Protein AF-A0A5T1LK52-F1 (afdb_monomer)

Nearest PDB structures (foldseek):
  3g67-assembly1_B  TM=5.238E-01  e=5.775E+00  Thermotoga maritima
  3g6b-assembly1_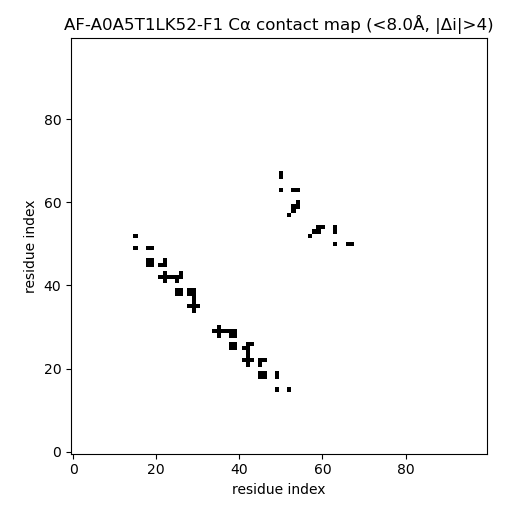B  TM=3.819E-01  e=6.561E+00  Thermotoga maritima

pLDDT: mean 70.33, std 7.58, range [46.28, 81.44]

Mean predicted aligned error: 12.0 Å

Sequence (100 aa):
MQNLHEILLQKKIKEIRFKAIASIVCGFLGIIPYLGFLFALASWILFFILLYDLKIYGGAKNLFKNLFIAAGIGFFGILISTSSLFVILESRTQLQPDLF

Organism: Campylobacter coli (NCBI:t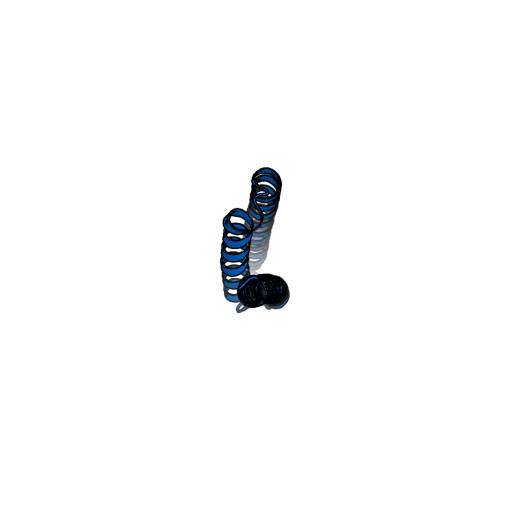xid195)

Solvent-accessible surface area (backbone atoms only — not comparable to full-atom values): 5445 Å² total; per-residue (Å²): 120,68,68,62,56,54,52,53,51,52,51,51,52,52,50,54,51,50,45,50,52,51,18,52,52,27,44,63,53,24,71,42,82,86,58,5,62,61,29,36,52,51,15,50,54,41,45,53,52,48,48,50,50,41,46,73,76,59,70,40,60,69,60,42,52,53,51,53,49,53,51,51,53,52,49,53,51,50,52,52,52,53,51,51,50,48,53,52,50,52,57,56,60,68,72,62,80,86,87,126

Radius of gyration: 20.01 Å; Cα contacts (8 Å, |Δi|>4): 45; chains: 1; bounding box: 52×16×64 Å

Secondary structure (DSSP, 8-state):
-HHHHHHHHHHHHHHHHHHHHHHHHHHHHTTSTTTHHHHHHHHHHHHHHHHHHHHHHS--HHHHHHHHHHHHHHHHHHHHHHHHHHHHHHHHHHT-----

Structure (mmCIF, N/CA/C/O backbone):
data_AF-A0A5T1LK52-F1
#
_entry.id   AF-A0A5T1LK52-F1
#
loop_
_atom_site.group_PDB
_atom_site.id
_atom_site.type_symbol
_atom_site.label_atom_id
_atom_site.label_alt_id
_atom_site.label_comp_id
_atom_site.label_asym_id
_atom_site.label_entity_id
_atom_site.label_seq_id
_atom_site.pdbx_PDB_ins_code
_atom_site.Cartn_x
_atom_site.Cartn_y
_atom_site.Cartn_z
_atom_site.occupancy
_atom_site.B_iso_or_equiv
_atom_site.auth_seq_id
_atom_site.auth_comp_id
_atom_site.auth_asym_id
_atom_site.auth_atom_id
_atom_site.pdbx_PDB_model_num
ATOM 1 N N . MET A 1 1 ? -18.528 -0.576 33.324 1.00 50.69 1 MET A N 1
ATOM 2 C CA . MET A 1 1 ? -18.030 -1.360 32.167 1.00 50.69 1 MET A CA 1
ATOM 3 C C . MET A 1 1 ? -17.600 -0.516 30.952 1.00 50.69 1 MET A C 1
ATOM 5 O O . MET A 1 1 ? -16.941 -1.071 30.086 1.00 50.69 1 MET A O 1
ATOM 9 N N . GLN A 1 2 ? -17.880 0.799 30.878 1.00 53.88 2 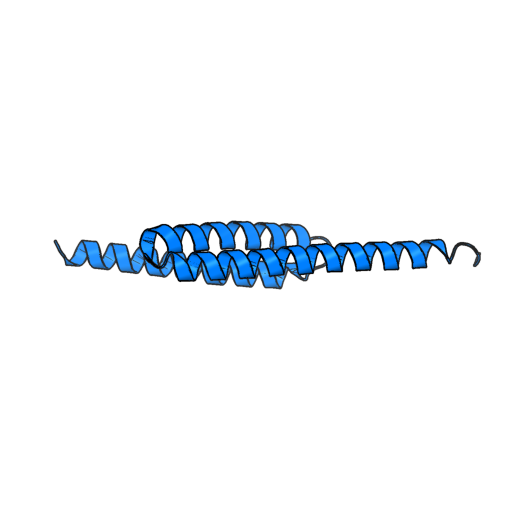GLN A N 1
ATOM 10 C CA . GLN A 1 2 ? -17.448 1.669 29.756 1.00 53.88 2 GLN A CA 1
ATOM 11 C C . GLN A 1 2 ? -15.922 1.755 29.561 1.00 53.88 2 GLN A C 1
ATOM 13 O O . GLN A 1 2 ? -15.448 1.724 28.430 1.00 53.88 2 GLN A O 1
ATOM 18 N N . ASN A 1 3 ? -15.156 1.771 30.655 1.00 61.34 3 ASN A N 1
ATOM 19 C CA . ASN A 1 3 ? -13.704 1.981 30.616 1.00 61.34 3 ASN A CA 1
ATOM 20 C C . ASN A 1 3 ? -12.955 0.855 29.861 1.00 61.34 3 ASN A C 1
ATOM 22 O O . ASN A 1 3 ? -12.040 1.107 29.087 1.00 61.34 3 ASN A O 1
ATOM 26 N N . LEU A 1 4 ? -13.399 -0.403 29.990 1.00 62.44 4 LEU A N 1
ATOM 27 C CA . LEU A 1 4 ? -12.773 -1.540 29.297 1.00 62.44 4 LEU A CA 1
ATOM 28 C C . LEU A 1 4 ? -13.018 -1.510 27.776 1.00 62.44 4 LEU A C 1
ATOM 30 O O . LEU A 1 4 ? -12.136 -1.874 26.997 1.00 62.44 4 LEU A O 1
ATOM 34 N N . HIS A 1 5 ? -14.201 -1.052 27.355 1.00 65.69 5 HIS A N 1
ATOM 35 C CA . HIS A 1 5 ? -14.556 -0.922 25.943 1.00 65.69 5 HIS A CA 1
ATOM 36 C C . HIS A 1 5 ? -13.737 0.186 25.266 1.00 65.69 5 HIS A C 1
ATOM 38 O O . HIS A 1 5 ? -13.208 -0.027 24.178 1.00 65.69 5 HIS A O 1
ATOM 44 N N . GLU A 1 6 ? -13.555 1.334 25.925 1.00 65.75 6 GLU A N 1
ATOM 45 C CA . GLU A 1 6 ? -12.701 2.419 25.422 1.00 65.75 6 GLU A CA 1
ATOM 46 C C . GLU A 1 6 ? -11.225 2.012 25.332 1.00 65.75 6 GLU A C 1
ATOM 48 O O . GLU A 1 6 ? -10.573 2.300 24.326 1.00 65.75 6 GLU A O 1
ATOM 53 N N . ILE A 1 7 ? -10.706 1.269 26.318 1.00 68.81 7 ILE A N 1
ATOM 54 C CA . ILE A 1 7 ? -9.330 0.745 26.295 1.00 68.81 7 ILE A CA 1
ATOM 55 C C . ILE A 1 7 ? -9.132 -0.240 25.131 1.00 68.81 7 ILE A C 1
ATOM 57 O O . ILE A 1 7 ? -8.112 -0.185 24.439 1.00 68.81 7 ILE A O 1
ATOM 61 N N . LEU A 1 8 ? -10.104 -1.120 24.867 1.00 67.38 8 LEU A N 1
ATOM 62 C CA . LEU A 1 8 ? -10.065 -2.044 23.725 1.00 67.38 8 LEU A CA 1
ATOM 63 C C . LEU A 1 8 ? -10.110 -1.311 22.378 1.00 67.38 8 LEU A C 1
ATOM 65 O O . LEU A 1 8 ? -9.386 -1.683 21.451 1.00 67.38 8 LEU A O 1
ATOM 69 N N . LEU A 1 9 ? -10.917 -0.254 22.277 1.00 69.44 9 LEU A N 1
ATOM 70 C CA . LEU A 1 9 ? -11.034 0.573 21.075 1.00 69.44 9 LEU A CA 1
ATOM 71 C C . LEU A 1 9 ? -9.726 1.330 20.797 1.00 69.44 9 LEU A C 1
ATOM 73 O O . LEU A 1 9 ? -9.203 1.277 19.685 1.00 69.44 9 LEU A O 1
ATOM 77 N N . GLN A 1 10 ? -9.134 1.940 21.827 1.00 69.62 10 GLN A N 1
ATOM 78 C CA . GLN A 1 10 ? -7.817 2.587 21.764 1.00 69.62 10 GLN A CA 1
ATOM 79 C C . GLN A 1 10 ? -6.710 1.604 21.358 1.00 69.62 10 GLN A C 1
ATOM 81 O O . GLN A 1 10 ? -5.847 1.938 20.542 1.00 69.62 10 GLN A O 1
ATOM 86 N N . LYS A 1 11 ? -6.748 0.370 21.878 1.00 75.12 11 LYS A N 1
ATOM 87 C CA . LYS A 1 11 ? -5.785 -0.684 21.530 1.00 75.12 11 LYS A CA 1
ATOM 88 C C . LYS A 1 11 ? -5.889 -1.082 20.053 1.00 75.12 11 LYS A C 1
ATOM 90 O O . LYS A 1 11 ? -4.860 -1.127 19.382 1.00 75.12 11 LYS A O 1
ATOM 95 N N . LYS A 1 12 ? -7.107 -1.264 19.522 1.00 69.81 12 LYS A N 1
ATOM 96 C CA . LYS A 1 12 ? -7.328 -1.515 18.083 1.00 69.81 12 LYS A CA 1
ATOM 97 C C . LYS A 1 12 ? -6.880 -0.350 17.209 1.00 69.81 12 LYS A C 1
ATOM 99 O O . LYS A 1 12 ? -6.230 -0.571 16.195 1.00 69.81 12 LYS A O 1
ATOM 104 N N . ILE A 1 13 ? -7.166 0.890 17.605 1.00 71.06 13 ILE A N 1
ATOM 105 C CA . ILE A 1 13 ? -6.726 2.078 16.856 1.00 71.06 13 ILE A CA 1
ATOM 106 C C . ILE A 1 13 ? -5.194 2.152 16.802 1.00 71.06 13 ILE A C 1
ATOM 108 O O . ILE A 1 13 ? -4.629 2.439 15.745 1.00 71.06 13 ILE A O 1
ATOM 112 N N . LYS A 1 14 ? -4.501 1.857 17.912 1.00 76.56 14 LYS A N 1
ATOM 113 C CA . LYS A 1 14 ? -3.032 1.761 17.934 1.00 76.56 14 LYS A CA 1
ATOM 114 C C . LYS A 1 14 ? -2.512 0.678 16.991 1.00 76.56 14 LYS A C 1
ATOM 116 O O . LYS A 1 14 ? -1.539 0.920 16.285 1.00 76.56 14 LYS A O 1
ATOM 121 N N . GLU A 1 15 ? -3.167 -0.477 16.951 1.00 76.38 15 GLU A N 1
ATOM 122 C CA . GLU A 1 15 ? -2.793 -1.587 16.072 1.00 76.38 15 GLU A CA 1
ATOM 123 C C . GLU A 1 15 ? -2.976 -1.231 14.587 1.00 76.38 15 GLU A C 1
ATOM 125 O O . GLU A 1 15 ? -2.074 -1.457 13.783 1.00 76.38 15 GLU A O 1
ATOM 130 N N . ILE A 1 16 ? -4.088 -0.577 14.232 1.00 72.56 16 ILE A N 1
ATOM 131 C CA . ILE A 1 16 ? -4.345 -0.074 12.873 1.00 72.56 16 ILE A CA 1
ATOM 132 C C . ILE A 1 16 ? -3.277 0.953 12.474 1.00 72.56 16 ILE A C 1
ATOM 134 O O . ILE A 1 16 ? -2.722 0.875 11.379 1.00 72.56 16 ILE 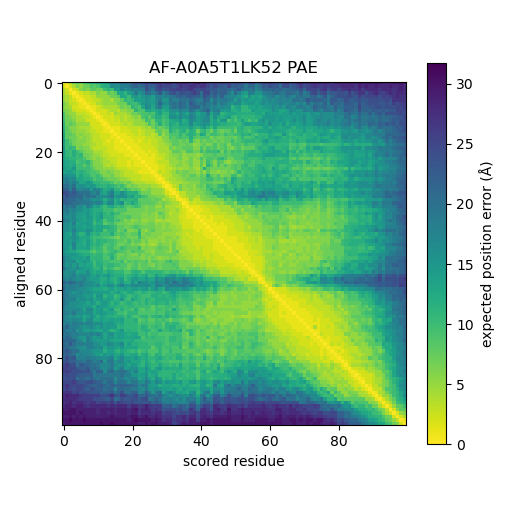A O 1
ATOM 138 N N . ARG A 1 17 ? -2.926 1.889 13.367 1.00 74.44 17 ARG A N 1
ATOM 139 C CA . ARG A 1 17 ? -1.850 2.865 13.113 1.00 74.44 17 ARG A CA 1
ATOM 140 C C . ARG A 1 17 ? -0.492 2.190 12.932 1.00 74.44 17 ARG A C 1
ATOM 142 O O . ARG A 1 17 ? 0.257 2.580 12.043 1.00 74.44 17 ARG A O 1
ATOM 149 N N . PHE A 1 18 ? -0.184 1.171 13.731 1.00 77.00 18 PHE A N 1
ATOM 150 C CA . PHE A 1 18 ? 1.059 0.416 13.596 1.00 77.00 18 PHE A CA 1
ATOM 151 C C . PHE A 1 18 ? 1.123 -0.332 12.258 1.00 77.00 18 PHE A C 1
ATOM 153 O O . PHE A 1 18 ? 2.126 -0.226 11.557 1.00 77.00 18 PHE A O 1
ATOM 160 N N . LYS A 1 19 ? 0.035 -1.000 11.848 1.00 73.25 19 LYS A N 1
ATOM 161 C CA . LYS A 1 19 ? -0.067 -1.634 10.522 1.00 73.25 19 LYS A CA 1
ATOM 162 C C . LYS A 1 19 ? 0.104 -0.614 9.388 1.00 73.25 19 LYS A C 1
ATOM 164 O O . LYS A 1 19 ? 0.729 -0.943 8.384 1.00 73.25 19 LYS A O 1
ATOM 169 N N . ALA A 1 20 ? -0.388 0.621 9.551 1.00 73.62 20 ALA A N 1
ATOM 170 C CA . ALA A 1 20 ? -0.245 1.678 8.540 1.00 73.62 20 ALA A CA 1
ATOM 171 C C . ALA A 1 20 ? 1.212 2.076 8.362 1.00 73.62 20 ALA A C 1
ATOM 173 O O . ALA A 1 20 ? 1.721 2.109 7.244 1.00 73.62 20 ALA A O 1
ATOM 174 N N . ILE A 1 21 ? 1.889 2.337 9.478 1.00 77.31 21 ILE A N 1
ATOM 175 C CA . ILE A 1 21 ? 3.298 2.715 9.481 1.00 77.31 21 ILE A CA 1
ATOM 176 C C . ILE A 1 21 ? 4.141 1.561 8.925 1.00 77.31 21 ILE A C 1
ATOM 178 O O . ILE A 1 21 ? 4.973 1.789 8.056 1.00 77.31 21 ILE A O 1
ATOM 182 N N . ALA A 1 22 ? 3.878 0.318 9.339 1.00 75.50 22 ALA A N 1
ATOM 183 C CA . ALA A 1 22 ? 4.580 -0.860 8.832 1.00 75.50 22 ALA A CA 1
ATOM 184 C C . ALA A 1 22 ? 4.375 -1.075 7.319 1.00 75.50 22 ALA A C 1
ATOM 186 O O . ALA A 1 22 ? 5.337 -1.382 6.616 1.00 75.50 22 ALA A O 1
ATOM 187 N N . SER A 1 23 ? 3.157 -0.864 6.803 1.00 74.25 23 SER A N 1
ATOM 188 C CA . SER A 1 23 ? 2.857 -0.923 5.364 1.00 74.25 23 SER A CA 1
ATOM 189 C C . SER A 1 23 ? 3.661 0.119 4.582 1.00 74.25 23 SER A C 1
ATOM 191 O O . SER A 1 23 ? 4.317 -0.230 3.601 1.00 74.25 23 SER A O 1
ATOM 193 N N . ILE A 1 24 ? 3.684 1.371 5.052 1.00 75.88 24 ILE A N 1
ATOM 194 C CA . ILE A 1 24 ? 4.447 2.461 4.426 1.00 75.88 24 ILE A CA 1
ATOM 195 C C . ILE A 1 24 ? 5.948 2.162 4.456 1.00 75.88 24 ILE A C 1
ATOM 197 O O . ILE A 1 24 ? 6.615 2.281 3.432 1.00 75.88 24 ILE A O 1
ATOM 201 N N . VAL A 1 25 ? 6.478 1.728 5.603 1.00 78.19 25 VAL A N 1
ATOM 202 C CA . VAL A 1 25 ? 7.901 1.399 5.760 1.00 78.19 25 VAL A CA 1
ATOM 203 C C . VAL A 1 25 ? 8.297 0.238 4.842 1.00 78.19 25 VAL A C 1
ATOM 205 O O . VAL A 1 25 ? 9.294 0.351 4.136 1.00 78.19 25 VAL A O 1
ATOM 208 N N . CYS A 1 26 ? 7.493 -0.830 4.755 1.00 74.88 26 CYS A N 1
ATOM 209 C CA . CYS A 1 26 ? 7.723 -1.899 3.772 1.00 74.88 26 CYS A CA 1
ATOM 210 C C . CYS A 1 26 ? 7.660 -1.386 2.328 1.00 74.88 26 CYS A C 1
ATOM 212 O O . CYS A 1 26 ? 8.443 -1.831 1.498 1.00 74.88 26 CYS A O 1
ATOM 214 N N . GLY A 1 27 ? 6.775 -0.432 2.026 1.00 68.50 27 GLY A N 1
ATOM 215 C CA . GLY A 1 27 ? 6.700 0.196 0.706 1.00 68.50 27 GLY A CA 1
ATOM 216 C C . GLY A 1 27 ? 7.994 0.928 0.339 1.00 68.50 27 GLY A C 1
ATOM 217 O O . GLY A 1 27 ? 8.505 0.752 -0.762 1.00 68.50 27 GLY A O 1
ATOM 218 N N . PHE A 1 28 ? 8.575 1.675 1.284 1.00 72.62 28 PHE A N 1
ATOM 219 C CA . PHE A 1 28 ? 9.871 2.341 1.100 1.00 72.62 28 PHE A CA 1
ATOM 220 C C . PHE A 1 28 ? 11.035 1.353 0.956 1.00 72.62 28 PHE A C 1
ATOM 222 O O . PHE A 1 28 ? 11.897 1.549 0.101 1.00 72.62 28 PHE A O 1
ATOM 229 N N . LEU A 1 29 ? 11.053 0.265 1.734 1.00 71.06 29 LEU A N 1
ATOM 230 C CA . LEU A 1 29 ? 12.044 -0.808 1.561 1.00 71.06 29 LEU A CA 1
ATOM 231 C C . LEU A 1 29 ? 11.871 -1.567 0.231 1.00 71.06 29 LEU A C 1
ATOM 233 O O . LEU A 1 29 ? 12.814 -2.200 -0.241 1.00 71.06 29 LEU A O 1
ATOM 237 N N . GLY A 1 30 ? 10.705 -1.449 -0.411 1.00 62.06 30 GLY A N 1
ATOM 238 C CA . GLY A 1 30 ? 10.416 -1.962 -1.751 1.00 62.06 30 GLY A CA 1
ATOM 239 C C . GLY A 1 30 ? 11.274 -1.363 -2.874 1.00 62.06 30 GLY A C 1
ATOM 240 O O . GLY A 1 30 ? 11.306 -1.910 -3.971 1.00 62.06 30 GLY A O 1
ATOM 241 N N . ILE A 1 31 ? 11.993 -0.266 -2.613 1.00 68.12 31 ILE A N 1
ATOM 242 C CA . ILE A 1 31 ? 12.884 0.400 -3.581 1.00 68.12 31 ILE A CA 1
ATOM 243 C C . ILE A 1 31 ? 14.204 -0.374 -3.767 1.00 68.12 31 ILE A C 1
ATOM 245 O O . ILE A 1 31 ? 14.914 -0.176 -4.752 1.00 68.12 31 ILE A O 1
ATOM 249 N N . ILE A 1 32 ? 14.541 -1.279 -2.841 1.00 71.88 32 ILE A N 1
ATOM 250 C CA . ILE A 1 32 ? 15.781 -2.058 -2.901 1.00 71.88 32 ILE A CA 1
ATOM 251 C C . ILE A 1 32 ? 15.716 -3.044 -4.084 1.00 71.88 32 ILE A C 1
ATOM 253 O O . ILE A 1 32 ? 14.779 -3.837 -4.162 1.00 71.88 32 ILE A O 1
ATOM 257 N N . PRO A 1 33 ? 16.701 -3.070 -4.997 1.00 58.59 33 PRO A N 1
ATOM 258 C CA . PRO A 1 33 ? 16.705 -4.019 -6.109 1.00 58.59 33 PRO A CA 1
ATOM 259 C C . PRO A 1 33 ? 16.753 -5.479 -5.610 1.00 58.59 33 PRO A C 1
ATOM 261 O O . PRO A 1 33 ? 17.397 -5.783 -4.608 1.00 58.59 33 PRO A O 1
ATOM 264 N N . TYR A 1 34 ? 16.055 -6.384 -6.309 1.00 64.81 34 TYR A N 1
ATOM 265 C CA . TYR A 1 34 ? 15.857 -7.817 -5.999 1.00 64.81 34 TYR A CA 1
ATOM 266 C C . TYR A 1 34 ? 15.046 -8.148 -4.733 1.00 64.81 34 TYR A C 1
ATOM 268 O O . TYR A 1 34 ? 14.110 -8.941 -4.810 1.00 64.81 34 TYR A O 1
ATOM 276 N N . LEU A 1 35 ? 15.337 -7.535 -3.581 1.00 66.38 35 LEU A N 1
ATOM 277 C CA . LEU A 1 35 ? 14.552 -7.741 -2.348 1.00 66.38 35 LEU A CA 1
ATOM 278 C C . LEU A 1 35 ? 13.248 -6.934 -2.335 1.00 66.38 35 LEU A C 1
ATOM 280 O O . LEU A 1 35 ? 12.280 -7.312 -1.673 1.00 66.38 35 LEU A O 1
ATOM 284 N N . GLY A 1 36 ? 13.207 -5.833 -3.078 1.00 67.06 36 GLY A N 1
ATOM 285 C CA . GLY A 1 36 ? 12.111 -4.877 -3.067 1.00 67.06 36 GLY A CA 1
ATOM 286 C C . GLY A 1 36 ? 10.786 -5.446 -3.551 1.00 67.06 36 GLY A C 1
ATOM 287 O O . GLY A 1 36 ? 9.739 -5.045 -3.056 1.00 67.06 36 GLY A O 1
ATOM 288 N N . PHE A 1 37 ? 10.808 -6.454 -4.427 1.00 69.44 37 PHE A N 1
ATOM 289 C CA . PHE A 1 37 ? 9.587 -7.124 -4.877 1.00 69.44 37 PHE A CA 1
ATOM 290 C C . PHE A 1 37 ? 8.850 -7.817 -3.720 1.00 69.44 37 PHE A C 1
ATOM 292 O O . PHE A 1 37 ? 7.636 -7.670 -3.582 1.00 69.44 37 PHE A O 1
ATOM 299 N N . LEU A 1 38 ? 9.585 -8.508 -2.840 1.00 75.00 38 LEU A N 1
ATOM 300 C CA . LEU A 1 38 ? 9.025 -9.163 -1.652 1.00 75.00 38 LEU A CA 1
ATOM 301 C C . LEU A 1 38 ? 8.458 -8.135 -0.664 1.00 75.00 38 LEU A C 1
ATOM 303 O O . LEU A 1 38 ? 7.353 -8.314 -0.152 1.00 75.00 38 LEU A O 1
ATOM 307 N N . PHE A 1 39 ? 9.181 -7.037 -0.431 1.00 72.75 39 PHE A N 1
ATOM 308 C CA . PHE A 1 39 ? 8.734 -5.954 0.450 1.00 72.75 39 PHE A CA 1
ATOM 309 C C . PHE A 1 39 ? 7.540 -5.177 -0.116 1.00 72.75 39 PHE A C 1
ATOM 311 O O . PHE A 1 39 ? 6.638 -4.812 0.639 1.00 72.75 39 PHE A O 1
ATOM 318 N N . ALA A 1 40 ? 7.479 -4.987 -1.434 1.00 71.06 40 ALA A N 1
ATOM 319 C CA . ALA A 1 40 ? 6.340 -4.387 -2.116 1.00 71.06 40 ALA A CA 1
ATOM 320 C C . ALA A 1 40 ? 5.091 -5.269 -1.982 1.00 71.06 40 ALA A C 1
ATOM 322 O O . ALA A 1 40 ? 4.032 -4.769 -1.605 1.00 71.06 40 ALA A O 1
ATOM 323 N N . LEU A 1 41 ? 5.224 -6.585 -2.189 1.00 74.62 41 LEU A N 1
ATOM 324 C CA . LEU A 1 41 ? 4.153 -7.561 -1.960 1.00 74.62 41 LEU A CA 1
ATOM 325 C C . LEU A 1 41 ? 3.681 -7.566 -0.501 1.00 74.62 41 LEU A C 1
ATOM 327 O O . LEU A 1 41 ? 2.479 -7.515 -0.240 1.00 74.62 41 LEU A O 1
ATOM 331 N N . ALA A 1 42 ? 4.610 -7.577 0.456 1.00 78.50 42 ALA A N 1
ATOM 332 C CA . ALA A 1 42 ? 4.283 -7.529 1.879 1.00 78.50 42 ALA A CA 1
ATOM 333 C C . ALA A 1 42 ? 3.575 -6.219 2.272 1.00 78.50 42 ALA A C 1
ATOM 335 O O . ALA A 1 42 ? 2.564 -6.251 2.975 1.00 78.50 42 ALA A O 1
ATOM 336 N N . SER A 1 43 ? 4.059 -5.072 1.779 1.00 77.12 43 SER A N 1
ATOM 337 C CA . SER A 1 43 ? 3.432 -3.755 1.963 1.00 77.12 43 SER A CA 1
ATOM 338 C C . SER A 1 43 ? 1.992 -3.749 1.455 1.00 77.12 43 SER A C 1
ATOM 340 O O . SER A 1 43 ? 1.093 -3.281 2.157 1.00 77.12 43 SER A O 1
ATOM 342 N N . TRP A 1 44 ? 1.776 -4.347 0.284 1.00 74.31 44 TRP A N 1
ATOM 343 C CA . TRP A 1 44 ? 0.481 -4.511 -0.364 1.00 74.31 44 TRP A CA 1
ATOM 344 C C . TRP A 1 44 ? -0.498 -5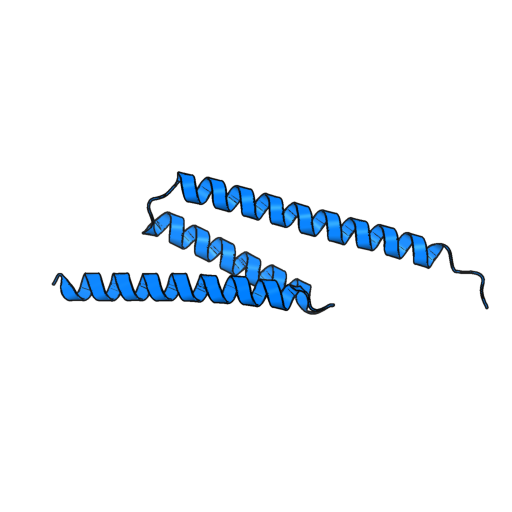.359 0.446 1.00 74.31 44 TRP A C 1
ATOM 346 O O . TRP A 1 44 ? -1.637 -4.948 0.678 1.00 74.31 44 TRP A O 1
ATOM 356 N N . ILE A 1 45 ? -0.050 -6.517 0.931 1.00 79.44 45 ILE A N 1
ATOM 357 C CA . ILE A 1 45 ? -0.853 -7.391 1.795 1.00 79.44 45 ILE A CA 1
ATOM 358 C C . ILE A 1 45 ? -1.247 -6.647 3.078 1.00 79.44 45 ILE A C 1
ATOM 360 O O . ILE A 1 45 ? -2.423 -6.638 3.450 1.00 79.44 45 ILE A O 1
ATOM 364 N N . LEU A 1 46 ? -0.294 -5.962 3.724 1.00 77.12 46 LEU A N 1
ATOM 365 C CA . LEU A 1 46 ? -0.575 -5.141 4.904 1.00 77.12 46 LEU A CA 1
ATOM 366 C C . LEU A 1 46 ? -1.570 -4.016 4.597 1.00 77.12 46 LEU A C 1
ATOM 368 O O . LEU A 1 46 ? -2.440 -3.736 5.420 1.00 77.12 46 LEU A O 1
ATOM 372 N N . PHE A 1 47 ? -1.472 -3.395 3.421 1.00 76.06 47 PHE A N 1
ATOM 373 C CA . PHE A 1 47 ? -2.363 -2.317 3.005 1.00 76.06 47 PHE A CA 1
ATOM 374 C C . PHE A 1 47 ? -3.808 -2.806 2.831 1.00 76.06 47 PHE A C 1
ATOM 376 O O . PHE A 1 47 ? -4.739 -2.170 3.328 1.00 76.06 47 PHE A O 1
ATOM 383 N N . PHE A 1 48 ? -4.018 -3.973 2.213 1.00 75.62 48 PHE A N 1
ATOM 384 C CA . PHE A 1 48 ? -5.353 -4.574 2.103 1.00 75.62 48 PHE A CA 1
ATOM 385 C C . PHE A 1 48 ? -5.942 -4.964 3.457 1.00 75.62 48 PHE A C 1
ATOM 387 O O . PHE A 1 48 ? -7.125 -4.712 3.695 1.00 75.62 48 PHE A O 1
ATOM 394 N N . ILE A 1 49 ? -5.132 -5.534 4.355 1.00 80.19 49 ILE A N 1
ATOM 395 C CA . ILE A 1 49 ? -5.560 -5.842 5.728 1.00 80.19 49 ILE A CA 1
ATOM 396 C C . ILE A 1 49 ? -6.012 -4.561 6.429 1.00 80.19 49 ILE A C 1
ATOM 398 O O . ILE A 1 49 ? -7.055 -4.541 7.082 1.00 80.19 49 ILE A O 1
ATOM 402 N N . LEU A 1 50 ? -5.261 -3.475 6.256 1.00 77.12 50 LEU A N 1
ATOM 403 C CA . LEU A 1 50 ? -5.576 -2.194 6.865 1.00 77.12 50 LEU A CA 1
ATOM 404 C C . LEU A 1 50 ? -6.866 -1.590 6.325 1.00 77.12 50 LEU A C 1
ATOM 406 O O . LEU A 1 50 ? -7.689 -1.107 7.098 1.00 77.12 50 LEU A O 1
ATOM 410 N N . LEU A 1 51 ? -7.070 -1.658 5.011 1.00 76.38 51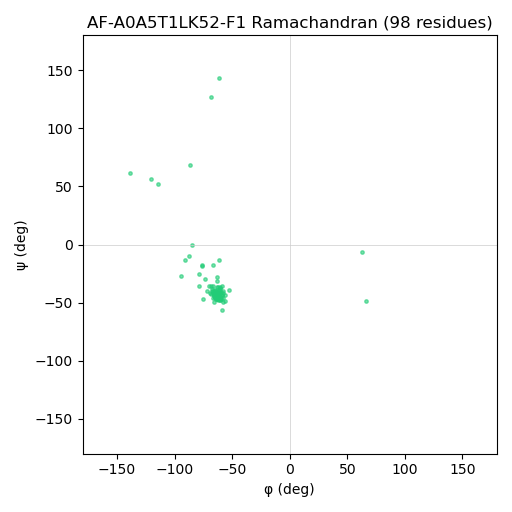 LEU A N 1
ATOM 411 C CA . LEU A 1 51 ? -8.320 -1.246 4.385 1.00 76.38 51 LEU A CA 1
ATOM 412 C C . LEU A 1 51 ? -9.502 -2.087 4.879 1.00 76.38 51 LEU A C 1
ATOM 414 O O . LEU A 1 51 ? -10.583 -1.545 5.111 1.00 76.38 51 LEU A O 1
ATOM 418 N N . TYR A 1 52 ? -9.313 -3.393 5.067 1.00 74.38 52 TYR A N 1
ATOM 419 C CA . TYR A 1 52 ? -10.344 -4.280 5.598 1.00 74.38 52 TYR A CA 1
ATOM 420 C C . TYR A 1 52 ? -10.711 -3.936 7.050 1.00 74.38 52 TYR A C 1
ATOM 422 O O . TYR A 1 52 ? -11.898 -3.799 7.358 1.00 74.38 52 TYR A O 1
ATOM 430 N N . ASP A 1 53 ? -9.716 -3.693 7.912 1.00 70.94 53 ASP A N 1
ATOM 431 C CA . ASP A 1 53 ? -9.935 -3.177 9.271 1.00 70.94 53 ASP A CA 1
ATOM 432 C C . ASP A 1 53 ? -10.672 -1.826 9.224 1.00 70.94 53 ASP A C 1
ATOM 434 O O . ASP A 1 53 ? -11.653 -1.623 9.941 1.00 70.94 53 ASP A O 1
ATOM 438 N N . LEU A 1 54 ? -10.286 -0.915 8.325 1.00 73.19 54 LEU A N 1
ATOM 439 C CA . LEU A 1 54 ? -10.950 0.383 8.166 1.00 73.19 54 LEU A CA 1
ATOM 440 C C . LEU A 1 54 ? -12.420 0.243 7.733 1.00 73.19 54 LEU A C 1
ATOM 442 O O . LEU A 1 54 ? -13.276 1.004 8.183 1.00 73.19 54 LEU A O 1
ATOM 446 N N . LYS A 1 55 ? -12.734 -0.740 6.881 1.00 71.50 55 LYS A N 1
ATOM 447 C CA . LYS A 1 55 ? -14.104 -1.038 6.439 1.00 71.50 55 LYS A CA 1
ATOM 448 C C . LYS A 1 55 ? -14.973 -1.562 7.582 1.00 71.50 55 LYS A C 1
ATOM 450 O O . LYS A 1 55 ? -16.138 -1.179 7.663 1.00 71.50 55 LYS A O 1
ATOM 455 N N . ILE A 1 56 ? -14.427 -2.435 8.430 1.00 72.94 56 ILE A N 1
ATOM 456 C CA . ILE A 1 56 ? -15.154 -3.033 9.559 1.00 72.94 56 ILE A CA 1
ATOM 457 C C . ILE A 1 56 ? -15.320 -2.032 10.706 1.00 72.94 56 ILE A C 1
ATOM 459 O O . ILE A 1 56 ? -16.424 -1.888 11.224 1.00 72.94 56 ILE A O 1
ATOM 463 N N . TYR A 1 57 ? -14.251 -1.333 11.096 1.00 66.06 57 TYR A N 1
ATOM 464 C CA . TYR A 1 57 ? -14.244 -0.482 12.293 1.00 66.06 57 TYR A CA 1
ATOM 465 C C . TYR A 1 57 ? -14.559 0.989 12.016 1.00 66.06 57 TYR A C 1
ATOM 467 O O . TYR A 1 57 ? -15.050 1.680 12.901 1.00 66.06 57 TYR A O 1
ATOM 475 N N . GLY A 1 58 ? -14.279 1.487 10.810 1.00 65.12 58 GLY A N 1
ATOM 476 C CA . GLY A 1 58 ? -14.424 2.905 10.480 1.00 65.12 58 GLY A CA 1
ATOM 477 C C . GLY A 1 58 ? -15.790 3.297 9.919 1.00 65.12 58 GLY A C 1
ATOM 478 O O . GLY A 1 58 ? -16.061 4.487 9.795 1.00 65.12 58 GLY A O 1
ATOM 479 N N . GLY A 1 59 ? -16.637 2.342 9.510 1.00 64.50 59 GLY A N 1
ATOM 480 C CA . GLY A 1 59 ? -17.965 2.607 8.924 1.00 64.50 59 GLY A CA 1
ATOM 481 C C . GLY A 1 59 ? -17.963 3.391 7.594 1.00 64.50 59 GLY A C 1
ATOM 482 O O . GLY A 1 59 ? -18.997 3.522 6.939 1.00 64.50 59 GLY A O 1
ATOM 483 N N . ALA A 1 60 ? -16.805 3.876 7.144 1.00 67.75 60 ALA A N 1
ATOM 484 C CA . ALA A 1 60 ? -16.641 4.770 6.007 1.00 67.75 60 ALA A CA 1
ATOM 485 C C . ALA A 1 60 ? -16.527 3.996 4.681 1.00 67.75 60 ALA A C 1
ATOM 487 O O . ALA A 1 60 ? -15.478 3.978 4.033 1.00 67.75 60 ALA A O 1
ATOM 488 N N . LYS A 1 61 ? -17.628 3.361 4.251 1.00 69.69 61 LYS A N 1
ATOM 489 C CA . LYS A 1 61 ? -17.691 2.576 2.997 1.00 69.69 61 LYS A CA 1
ATOM 490 C C . LYS A 1 61 ? -17.211 3.358 1.767 1.00 69.69 61 LYS A C 1
ATOM 492 O O . LYS A 1 61 ? -16.528 2.788 0.920 1.00 69.69 61 LYS A O 1
ATOM 497 N N . ASN A 1 62 ? -17.540 4.649 1.679 1.00 73.62 62 ASN A N 1
ATOM 498 C CA . ASN A 1 62 ? -17.138 5.493 0.550 1.00 73.62 62 ASN A CA 1
ATOM 499 C C . ASN A 1 62 ? -15.639 5.819 0.567 1.00 73.62 62 ASN A C 1
ATOM 501 O O . ASN A 1 62 ? -14.987 5.764 -0.473 1.00 73.62 62 ASN A O 1
ATOM 505 N N . LEU A 1 63 ? -15.081 6.094 1.752 1.00 70.25 63 LEU A N 1
ATOM 506 C CA . LEU A 1 63 ? -13.652 6.359 1.917 1.00 70.25 63 LEU A CA 1
ATOM 507 C C . LEU A 1 63 ? -12.829 5.105 1.587 1.00 70.25 63 LEU A C 1
ATOM 509 O O . LEU A 1 63 ? -11.857 5.194 0.846 1.00 70.25 63 LEU A O 1
ATOM 513 N N . PHE A 1 64 ? -13.278 3.932 2.055 1.00 75.19 64 PHE A N 1
ATOM 514 C CA . PHE A 1 64 ? -12.699 2.637 1.690 1.00 75.19 64 PHE A CA 1
ATOM 515 C C . PHE A 1 64 ? -12.704 2.428 0.176 1.00 75.19 64 PHE A C 1
ATOM 517 O O . PHE A 1 64 ? -11.679 2.067 -0.390 1.00 75.19 64 PHE A O 1
ATOM 524 N N . LYS A 1 65 ? -13.841 2.676 -0.488 1.00 74.62 65 LYS A N 1
ATOM 525 C CA . LYS A 1 65 ? -13.973 2.472 -1.934 1.00 74.62 65 LYS A CA 1
ATOM 526 C C . LYS A 1 65 ? -12.988 3.351 -2.714 1.00 74.62 65 LYS A C 1
ATOM 528 O O . LYS A 1 65 ? -12.304 2.838 -3.592 1.00 74.62 65 LYS A O 1
ATOM 533 N N . ASN A 1 66 ? -12.857 4.630 -2.352 1.00 78.25 66 ASN A N 1
ATOM 534 C CA . ASN A 1 66 ? -11.892 5.533 -2.987 1.00 78.25 66 ASN A CA 1
ATOM 535 C C . ASN A 1 66 ? -10.439 5.126 -2.721 1.00 78.25 66 ASN A C 1
ATOM 537 O O . ASN A 1 66 ? -9.641 5.105 -3.652 1.00 78.25 66 ASN A O 1
ATOM 541 N N . LEU A 1 67 ? -10.093 4.772 -1.481 1.00 75.81 67 LEU A N 1
ATOM 542 C CA . LEU A 1 67 ? -8.738 4.336 -1.126 1.00 75.81 67 LEU A CA 1
ATOM 543 C C . LEU A 1 67 ? -8.351 3.018 -1.804 1.00 75.81 67 LEU A C 1
ATOM 545 O O . LEU A 1 67 ? -7.226 2.879 -2.274 1.00 75.81 67 LEU A O 1
ATOM 549 N N . PHE A 1 68 ? -9.284 2.072 -1.893 1.00 77.19 68 PHE A N 1
ATOM 550 C CA . PHE A 1 68 ? -9.088 0.806 -2.593 1.00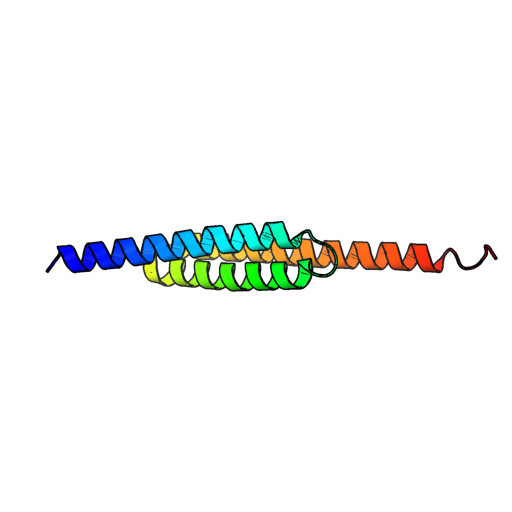 77.19 68 PHE A CA 1
ATOM 551 C C . PHE A 1 68 ? -8.845 1.034 -4.089 1.00 77.19 68 PHE A C 1
ATOM 553 O O . PHE A 1 68 ? -7.922 0.457 -4.658 1.00 77.19 68 PHE A O 1
ATOM 560 N N . ILE A 1 69 ? -9.631 1.915 -4.717 1.00 78.94 69 ILE A N 1
ATOM 561 C CA . ILE A 1 69 ? -9.458 2.287 -6.127 1.00 78.94 69 ILE A CA 1
ATOM 562 C C . ILE A 1 69 ? 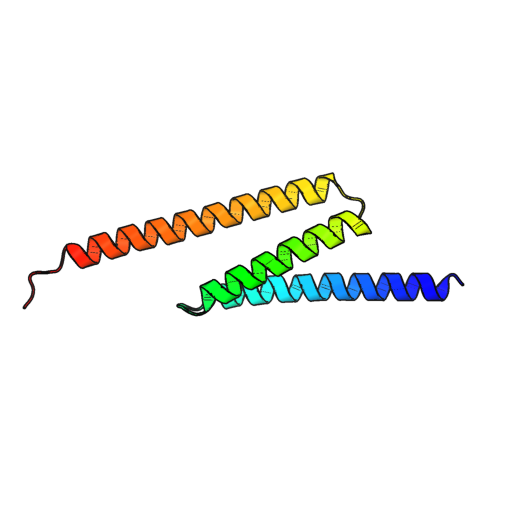-8.113 2.990 -6.340 1.00 78.94 69 ILE A C 1
ATOM 564 O O . ILE A 1 69 ? -7.375 2.615 -7.246 1.00 78.94 69 ILE A O 1
ATOM 568 N N . ALA A 1 70 ? -7.761 3.960 -5.493 1.00 79.12 70 ALA A N 1
ATOM 569 C CA . ALA A 1 70 ? -6.494 4.682 -5.590 1.00 79.12 70 ALA A CA 1
ATOM 570 C C . ALA A 1 70 ? -5.284 3.746 -5.442 1.00 79.12 70 ALA A C 1
ATOM 572 O O . ALA A 1 70 ? -4.338 3.830 -6.224 1.00 79.12 70 ALA A O 1
ATOM 573 N N . ALA A 1 71 ? -5.337 2.811 -4.491 1.00 77.19 71 ALA A N 1
ATOM 574 C CA . ALA A 1 71 ? -4.290 1.813 -4.312 1.00 77.19 71 ALA A CA 1
ATOM 575 C C . ALA A 1 71 ? -4.207 0.848 -5.499 1.00 77.19 71 ALA A C 1
ATOM 577 O O . ALA A 1 71 ? -3.111 0.577 -5.981 1.00 77.19 71 ALA A O 1
ATOM 578 N N . GLY A 1 72 ? -5.348 0.392 -6.025 1.00 78.75 72 GLY A N 1
ATOM 579 C CA . GLY A 1 72 ? -5.401 -0.428 -7.236 1.00 78.75 72 GLY A CA 1
ATOM 580 C C . GLY A 1 72 ? -4.769 0.267 -8.445 1.00 78.75 72 GLY A C 1
ATOM 581 O O . GLY A 1 72 ? -3.945 -0.329 -9.131 1.00 78.75 72 GLY A O 1
ATOM 582 N N . ILE A 1 73 ? -5.085 1.544 -8.672 1.00 81.44 73 ILE A N 1
ATOM 583 C CA . ILE A 1 73 ? -4.478 2.338 -9.753 1.00 81.44 73 ILE A CA 1
ATOM 584 C C . ILE A 1 73 ? -2.963 2.457 -9.547 1.00 81.44 73 ILE A C 1
ATOM 586 O O . ILE A 1 73 ? -2.200 2.242 -10.488 1.00 81.44 73 ILE A O 1
ATOM 590 N N . GLY A 1 74 ? -2.522 2.737 -8.317 1.00 78.31 74 GLY A N 1
ATOM 591 C CA . GLY A 1 74 ? -1.100 2.789 -7.974 1.00 78.31 74 GLY A CA 1
ATOM 592 C C . GLY A 1 74 ? -0.370 1.472 -8.261 1.00 78.31 74 GLY A C 1
ATOM 593 O O . GLY A 1 74 ? 0.731 1.494 -8.806 1.00 78.31 74 GLY A O 1
ATOM 594 N N . PHE A 1 75 ? -1.003 0.329 -7.980 1.00 74.50 75 PHE A N 1
ATOM 595 C CA . PHE A 1 75 ? -0.454 -0.996 -8.288 1.00 74.50 75 PHE A CA 1
ATOM 596 C C . PHE A 1 75 ? -0.177 -1.188 -9.759 1.00 74.50 75 PHE A C 1
ATOM 598 O O . PHE A 1 75 ? 0.938 -1.516 -10.146 1.00 74.50 75 PHE A O 1
ATOM 605 N N . PHE A 1 76 ? -1.218 -0.994 -10.569 1.00 75.69 76 PHE A N 1
ATOM 606 C CA . PHE A 1 76 ? -1.155 -1.249 -11.992 1.00 75.69 76 PHE A CA 1
ATOM 607 C C . PHE A 1 76 ? -0.191 -0.265 -12.643 1.00 75.69 76 PHE A C 1
ATOM 609 O O . PHE A 1 76 ? 0.567 -0.666 -13.518 1.00 75.69 76 PHE A O 1
ATOM 616 N N . GLY A 1 77 ? -0.136 0.980 -12.156 1.00 76.69 77 GLY A N 1
ATOM 617 C CA . GLY A 1 77 ?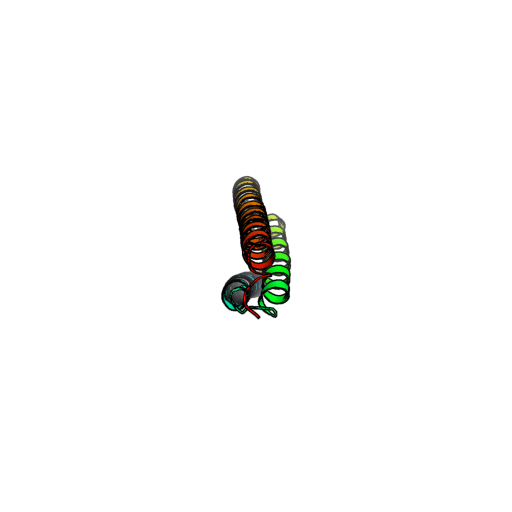 0.866 1.956 -12.571 1.00 76.69 77 GLY A CA 1
ATOM 618 C C . GLY A 1 77 ? 2.297 1.474 -12.328 1.00 76.69 77 GLY A C 1
ATOM 619 O O . GLY A 1 77 ? 3.108 1.504 -13.251 1.00 76.69 77 GLY A O 1
ATOM 620 N N . ILE A 1 78 ? 2.606 0.979 -11.124 1.00 75.06 78 ILE A N 1
ATOM 621 C CA . ILE A 1 78 ? 3.938 0.438 -10.810 1.00 75.06 78 ILE A CA 1
ATOM 622 C C . ILE A 1 78 ? 4.232 -0.792 -11.673 1.00 75.06 78 ILE A C 1
ATOM 624 O O . ILE A 1 78 ? 5.292 -0.853 -12.286 1.00 75.06 78 ILE A O 1
ATOM 628 N N . LEU A 1 79 ? 3.286 -1.727 -11.781 1.00 73.81 79 LEU A N 1
ATOM 629 C CA . LEU A 1 79 ? 3.458 -2.976 -12.522 1.00 73.81 79 LEU A CA 1
ATOM 630 C C . LEU A 1 79 ? 3.760 -2.716 -14.004 1.00 73.81 79 LEU A C 1
ATOM 632 O O . LEU A 1 79 ? 4.742 -3.230 -14.531 1.00 73.81 79 LEU A O 1
ATOM 636 N N . ILE A 1 80 ? 2.975 -1.844 -14.645 1.00 74.56 80 ILE A N 1
ATOM 637 C CA . ILE A 1 80 ? 3.175 -1.436 -16.042 1.00 74.56 80 ILE A CA 1
ATOM 638 C C . ILE A 1 80 ? 4.528 -0.741 -16.215 1.00 74.56 80 ILE A C 1
ATOM 640 O O . ILE A 1 80 ? 5.235 -1.024 -17.178 1.00 74.56 80 ILE A O 1
ATOM 644 N N . SER A 1 81 ? 4.899 0.147 -15.289 1.00 73.31 81 SER A N 1
ATOM 645 C CA . SER A 1 81 ? 6.154 0.903 -15.358 1.00 73.31 81 SER A CA 1
ATOM 646 C C . SER A 1 81 ? 7.384 0.006 -15.179 1.00 73.31 81 SER A C 1
ATOM 648 O O . SER A 1 81 ? 8.380 0.160 -15.878 1.00 73.31 81 SER A O 1
ATOM 650 N N . THR A 1 82 ? 7.317 -0.987 -14.287 1.00 70.19 82 THR A N 1
ATOM 651 C CA . THR A 1 82 ? 8.388 -1.979 -14.125 1.00 70.19 82 THR A CA 1
ATOM 652 C C . THR A 1 82 ? 8.481 -2.902 -15.339 1.00 70.19 82 THR A C 1
ATOM 654 O O . THR A 1 82 ? 9.584 -3.164 -15.812 1.00 70.19 82 THR A O 1
ATOM 657 N N . SER A 1 83 ? 7.349 -3.357 -15.889 1.00 70.00 83 SER A N 1
ATOM 658 C CA . SER A 1 83 ? 7.337 -4.189 -17.098 1.00 70.00 83 SER A CA 1
ATOM 659 C C . SER A 1 83 ? 7.874 -3.446 -18.322 1.00 70.00 83 SER A C 1
ATOM 661 O O . SER A 1 83 ? 8.659 -4.014 -19.075 1.00 70.00 83 SER A O 1
ATOM 663 N N . SER A 1 84 ? 7.508 -2.176 -18.519 1.00 73.81 84 SER A N 1
ATOM 664 C CA . SER A 1 84 ? 8.019 -1.376 -19.636 1.00 73.81 84 SER A CA 1
ATOM 665 C C . SER A 1 84 ? 9.510 -1.074 -19.491 1.00 73.81 84 SER A C 1
ATOM 667 O O . SER A 1 84 ? 10.243 -1.196 -20.469 1.00 73.81 84 SER A O 1
ATOM 669 N N . LEU A 1 85 ? 9.987 -0.771 -18.278 1.00 70.50 85 LEU A N 1
ATOM 670 C CA . LEU A 1 85 ? 11.419 -0.653 -17.987 1.00 70.50 85 LEU A CA 1
ATOM 671 C C . LEU A 1 85 ? 12.176 -1.937 -18.319 1.00 70.50 85 LEU A C 1
ATOM 673 O O . LEU A 1 85 ? 13.253 -1.858 -18.900 1.00 70.50 85 LEU A O 1
ATOM 677 N N . PHE A 1 86 ? 11.612 -3.100 -17.984 1.00 68.88 86 PHE A N 1
ATOM 678 C CA . PHE A 1 86 ? 12.223 -4.395 -18.273 1.00 68.88 86 PHE A CA 1
ATOM 679 C C . PHE A 1 86 ? 12.315 -4.656 -19.782 1.00 68.88 86 PHE A C 1
ATOM 681 O O . PHE A 1 86 ? 13.390 -4.982 -20.270 1.00 68.88 86 PHE A O 1
ATOM 688 N N . VAL A 1 87 ? 11.234 -4.405 -20.532 1.00 72.69 87 VAL A N 1
ATOM 689 C CA . VAL A 1 87 ? 11.213 -4.524 -22.004 1.00 72.69 87 VAL A CA 1
ATOM 690 C C . VAL A 1 87 ? 12.207 -3.561 -22.663 1.00 72.69 87 VAL A C 1
ATOM 692 O O . VAL A 1 87 ? 12.919 -3.939 -23.591 1.00 72.69 87 VAL A O 1
ATOM 695 N N . ILE A 1 88 ? 12.303 -2.319 -22.175 1.00 71.88 88 ILE A N 1
ATOM 696 C CA . ILE A 1 88 ? 13.284 -1.346 -22.675 1.00 71.88 88 ILE A CA 1
ATOM 697 C C . ILE A 1 88 ? 14.710 -1.819 -22.366 1.00 71.88 88 ILE A C 1
ATOM 699 O O . ILE A 1 88 ? 15.556 -1.776 -23.257 1.00 71.88 88 ILE A O 1
ATOM 703 N N . LEU A 1 89 ? 14.991 -2.294 -21.148 1.00 64.38 89 LEU A N 1
ATOM 704 C CA . LEU A 1 89 ? 16.314 -2.814 -20.785 1.00 64.38 89 LEU A CA 1
ATOM 705 C C . LEU A 1 89 ? 16.706 -4.016 -21.650 1.00 64.38 89 LEU A C 1
ATOM 707 O O . LEU A 1 89 ? 17.814 -4.035 -22.174 1.00 64.38 89 LEU A O 1
ATOM 711 N N . GLU A 1 90 ? 15.791 -4.967 -21.838 1.00 66.81 90 GLU A N 1
ATOM 712 C CA . GLU A 1 90 ? 15.993 -6.165 -22.660 1.00 66.81 90 GLU A CA 1
ATOM 713 C C . GLU A 1 90 ? 16.264 -5.807 -24.129 1.00 66.81 90 GLU A C 1
ATOM 715 O O . GLU A 1 90 ? 17.199 -6.322 -24.741 1.00 66.81 90 GLU A O 1
ATOM 720 N N . SER A 1 91 ? 15.525 -4.838 -24.679 1.00 65.50 91 SER A N 1
ATOM 721 C CA . SER A 1 91 ? 15.774 -4.345 -26.040 1.00 65.50 91 SER A CA 1
ATOM 722 C C . SER A 1 91 ? 17.154 -3.688 -26.197 1.00 65.50 91 SER A C 1
ATOM 724 O O . SER A 1 91 ? 17.762 -3.762 -27.263 1.00 65.50 91 SER A O 1
ATOM 726 N N . ARG A 1 92 ? 17.683 -3.061 -25.135 1.00 60.38 92 ARG A N 1
ATOM 727 C CA . ARG A 1 92 ? 19.004 -2.412 -25.136 1.00 60.38 92 ARG A CA 1
ATOM 728 C C . ARG A 1 92 ? 20.145 -3.412 -24.984 1.00 60.38 92 ARG A C 1
ATOM 730 O O . ARG A 1 92 ? 21.181 -3.209 -25.607 1.00 60.38 92 ARG A O 1
ATOM 737 N N . THR A 1 93 ? 19.969 -4.480 -24.208 1.00 59.28 93 THR A N 1
ATOM 738 C CA . THR A 1 93 ? 20.967 -5.554 -24.090 1.00 59.28 93 THR A CA 1
ATOM 739 C C . THR A 1 93 ? 21.020 -6.449 -25.328 1.00 59.28 93 THR A C 1
ATOM 741 O O . THR A 1 93 ? 22.097 -6.931 -25.663 1.00 59.28 93 THR A O 1
ATOM 744 N N . GLN A 1 94 ? 19.916 -6.626 -26.063 1.00 57.53 94 GLN A N 1
ATOM 745 C CA . GLN A 1 94 ? 19.916 -7.376 -27.331 1.00 57.53 94 GLN A CA 1
ATOM 746 C C . GLN A 1 94 ? 20.506 -6.615 -28.530 1.00 57.53 94 GLN A C 1
ATOM 748 O O . GLN A 1 94 ? 20.893 -7.242 -29.510 1.00 57.53 94 GLN A O 1
ATOM 753 N N . LEU A 1 95 ? 20.615 -5.284 -28.462 1.00 54.66 95 LEU A N 1
ATOM 754 C CA . LEU A 1 95 ? 21.253 -4.452 -29.496 1.00 54.66 95 LEU A CA 1
ATOM 755 C C . LEU A 1 95 ? 22.782 -4.337 -29.347 1.00 54.66 95 LEU A C 1
ATOM 757 O O . LEU A 1 95 ? 23.416 -3.672 -30.164 1.00 54.66 95 LEU A O 1
ATOM 761 N N . GLN A 1 96 ? 23.380 -4.972 -28.334 1.00 50.88 96 GLN A N 1
ATOM 762 C CA . GLN A 1 96 ? 24.826 -4.963 -28.097 1.00 50.88 96 GLN A CA 1
ATOM 763 C C . GLN A 1 96 ? 25.456 -6.378 -28.123 1.00 50.88 96 GLN A C 1
ATOM 765 O O . GLN A 1 96 ? 26.081 -6.765 -27.137 1.00 50.88 96 GLN A O 1
ATOM 770 N N . PRO A 1 97 ? 25.323 -7.183 -29.200 1.00 50.28 97 PRO A N 1
ATOM 771 C CA . PRO A 1 97 ? 26.116 -8.404 -29.339 1.00 50.28 97 PRO A CA 1
ATOM 772 C C . PRO A 1 97 ? 27.492 -8.195 -30.003 1.00 50.28 97 PRO A C 1
ATOM 774 O O . PRO A 1 97 ? 28.310 -9.102 -29.932 1.00 50.28 97 PRO A O 1
ATOM 777 N N . ASP A 1 98 ? 27.807 -7.026 -30.577 1.00 51.00 98 ASP A N 1
ATOM 778 C CA . ASP A 1 98 ? 28.974 -6.890 -31.473 1.00 51.00 98 ASP A CA 1
ATOM 779 C C . ASP A 1 98 ? 30.099 -5.982 -30.941 1.00 51.00 98 ASP A C 1
ATOM 781 O O . ASP A 1 98 ? 30.552 -5.062 -31.624 1.00 51.00 98 ASP A O 1
ATOM 785 N N . LEU A 1 99 ? 30.576 -6.212 -29.714 1.00 52.84 99 LEU A N 1
ATOM 786 C CA . LEU A 1 99 ? 31.854 -5.628 -29.278 1.00 52.84 99 LEU A CA 1
ATOM 787 C C . LEU A 1 99 ? 32.692 -6.623 -28.463 1.00 52.84 99 LEU A C 1
ATOM 789 O O . LEU A 1 99 ? 32.990 -6.393 -27.291 1.00 52.84 99 LEU A O 1
ATOM 793 N N . PHE A 1 100 ? 33.048 -7.735 -29.104 1.00 46.28 100 PHE A N 1
ATOM 794 C CA . PHE A 1 100 ? 34.198 -8.571 -28.759 1.00 46.28 100 PHE A CA 1
ATOM 795 C C . PHE A 1 100 ? 34.841 -9.110 -30.035 1.00 46.28 100 PHE A C 1
ATOM 797 O O . PHE A 1 100 ? 34.080 -9.469 -30.960 1.00 46.28 100 PHE A O 1
#

Foldseek 3Di:
DVVVVVVVVVVLVVVLVVLLVQLVVLCVVLVDPPCNVVSPVVSVVSVVVSLVSCVVPVVCPVVSVVSVVVVVVVVVVVVVVVVVVVVVVVVVVVVPPPDD